Protein AF-A0A292S4A8-F1 (afdb_monomer_lite)

Secondary structure (DSSP, 8-state):
---HHHHHHHHHH-HHHHHHHHHH-SS-EE-TT-B-TT-B-TT---TTEE-TT-B-TT-B-TT--

Foldseek 3Di:
DDDLVVLLVCQQPPQPVNQVCQVVDDAAAENDLAECDCGARALHERVNYDHHNYDHHNYHHHNYD

Radius of gyration: 10.55 Å; chains: 1; bounding box: 26×24×20 Å

Structure (mmCIF, N/CA/C/O backbone):
data_AF-A0A292S4A8-F1
#
_entry.id   AF-A0A292S4A8-F1
#
loop_
_atom_site.group_PDB
_atom_site.id
_atom_site.type_symbol
_atom_site.label_atom_id
_atom_site.label_alt_id
_atom_site.label_comp_id
_atom_site.label_asym_id
_atom_site.label_entity_id
_atom_site.label_seq_id
_atom_site.pdbx_PDB_ins_code
_atom_site.Cartn_x
_atom_site.Cartn_y
_atom_site.Cartn_z
_atom_site.occupancy
_atom_site.B_iso_or_equiv
_atom_site.auth_seq_id
_atom_site.auth_comp_id
_atom_site.auth_asym_id
_atom_site.auth_atom_id
_atom_site.pdbx_PDB_model_num
ATOM 1 N N . MET A 1 1 ? 14.610 8.524 -1.429 1.00 79.06 1 MET A N 1
ATOM 2 C CA . MET A 1 1 ? 13.481 7.583 -1.478 1.00 79.06 1 MET A CA 1
ATOM 3 C C . MET A 1 1 ? 13.378 6.982 -0.097 1.00 79.06 1 MET A C 1
ATOM 5 O O . MET A 1 1 ? 14.406 6.544 0.416 1.00 79.06 1 MET A O 1
ATOM 9 N N . LEU A 1 2 ? 12.200 7.079 0.509 1.00 94.06 2 LEU A N 1
ATOM 10 C CA . LEU A 1 2 ? 11.912 6.472 1.804 1.00 94.06 2 LEU A CA 1
ATOM 11 C C . LEU A 1 2 ? 12.053 4.948 1.732 1.00 94.06 2 LEU A C 1
ATOM 13 O O . LEU A 1 2 ? 11.945 4.346 0.661 1.00 94.06 2 LEU A O 1
ATOM 17 N N . SER A 1 3 ? 12.314 4.327 2.873 1.00 96.94 3 SER A N 1
ATOM 18 C CA . SER A 1 3 ? 12.253 2.877 3.016 1.00 96.94 3 SER A CA 1
ATOM 19 C C . SER A 1 3 ? 10.812 2.367 2.913 1.00 96.94 3 SER A C 1
ATOM 21 O O . SER A 1 3 ? 9.847 3.117 3.068 1.00 96.94 3 SER A O 1
ATOM 23 N N . LYS A 1 4 ? 10.666 1.056 2.696 1.00 97.00 4 LYS A N 1
ATOM 24 C CA . LYS A 1 4 ? 9.365 0.375 2.698 1.00 97.00 4 LYS A CA 1
ATOM 25 C C . LYS A 1 4 ? 8.578 0.649 3.981 1.00 97.00 4 LYS A C 1
ATOM 27 O O . LYS A 1 4 ? 7.413 1.007 3.907 1.00 97.00 4 LYS A O 1
ATOM 32 N N . GLU A 1 5 ? 9.212 0.530 5.146 1.00 97.69 5 GLU A N 1
ATOM 33 C CA . GLU A 1 5 ? 8.547 0.743 6.439 1.00 97.69 5 GLU A CA 1
ATOM 34 C C . GLU A 1 5 ? 8.086 2.197 6.622 1.00 97.69 5 GLU A C 1
ATOM 36 O O . GLU A 1 5 ? 6.971 2.439 7.079 1.00 97.69 5 GLU A O 1
ATOM 41 N N . GLU A 1 6 ? 8.896 3.169 6.194 1.00 98.25 6 GLU A N 1
ATOM 42 C CA . GLU A 1 6 ? 8.519 4.587 6.217 1.00 98.25 6 GLU A CA 1
ATOM 43 C C . GLU A 1 6 ? 7.338 4.881 5.280 1.00 98.25 6 GLU A C 1
ATOM 45 O O . GLU A 1 6 ? 6.426 5.611 5.662 1.00 98.25 6 GLU A O 1
ATOM 50 N N . LEU A 1 7 ? 7.304 4.277 4.087 1.00 97.81 7 LEU A N 1
ATOM 51 C CA . LEU A 1 7 ? 6.173 4.407 3.162 1.00 97.81 7 LEU A CA 1
ATOM 52 C C . LEU A 1 7 ? 4.894 3.783 3.725 1.00 97.81 7 LEU A C 1
ATOM 54 O O . LEU A 1 7 ? 3.829 4.385 3.627 1.00 97.81 7 LEU A O 1
ATOM 58 N N . VAL A 1 8 ? 4.987 2.604 4.345 1.00 97.75 8 VAL A N 1
ATOM 59 C CA . VAL A 1 8 ? 3.838 1.953 4.994 1.00 97.75 8 VAL A CA 1
ATOM 60 C C . VAL A 1 8 ? 3.309 2.802 6.147 1.00 97.75 8 VAL A C 1
ATOM 62 O O . VAL A 1 8 ? 2.097 2.950 6.290 1.00 97.75 8 VAL A O 1
ATOM 65 N N . ASN A 1 9 ? 4.197 3.411 6.933 1.00 97.75 9 ASN A N 1
ATOM 66 C CA . ASN A 1 9 ? 3.799 4.330 7.994 1.00 97.75 9 ASN A CA 1
ATOM 67 C C . ASN A 1 9 ? 3.064 5.555 7.427 1.00 97.75 9 ASN A C 1
ATOM 69 O O . ASN A 1 9 ? 1.993 5.907 7.922 1.00 97.75 9 ASN A O 1
ATOM 73 N N . LEU A 1 10 ? 3.573 6.158 6.346 1.00 97.94 10 LEU A N 1
ATOM 74 C CA . LEU A 1 10 ? 2.879 7.261 5.674 1.00 97.94 10 LEU A CA 1
ATOM 75 C C . LEU A 1 10 ? 1.504 6.839 5.157 1.00 97.94 10 LEU A C 1
ATOM 77 O O . LEU A 1 10 ? 0.534 7.545 5.402 1.00 97.94 10 LEU A O 1
ATOM 81 N N . ALA A 1 11 ? 1.381 5.663 4.538 1.00 96.94 11 ALA A N 1
ATOM 82 C CA . ALA A 1 11 ? 0.085 5.150 4.094 1.00 96.94 11 ALA A CA 1
ATOM 83 C C . ALA A 1 11 ? -0.933 5.020 5.244 1.00 96.94 11 ALA A C 1
ATOM 85 O O . ALA A 1 11 ? -2.129 5.034 4.999 1.00 96.94 11 ALA A O 1
ATOM 86 N N . GLN A 1 12 ? -0.491 4.909 6.499 1.00 94.88 12 GLN A N 1
ATOM 87 C CA . GLN A 1 12 ? -1.371 4.802 7.668 1.00 94.88 12 GLN A CA 1
ATOM 88 C C . GLN A 1 12 ? -1.595 6.129 8.406 1.00 94.88 12 GLN A C 1
ATOM 90 O O . GLN A 1 12 ? -2.520 6.225 9.214 1.00 94.88 12 GLN A O 1
ATOM 95 N N . THR A 1 13 ? -0.749 7.137 8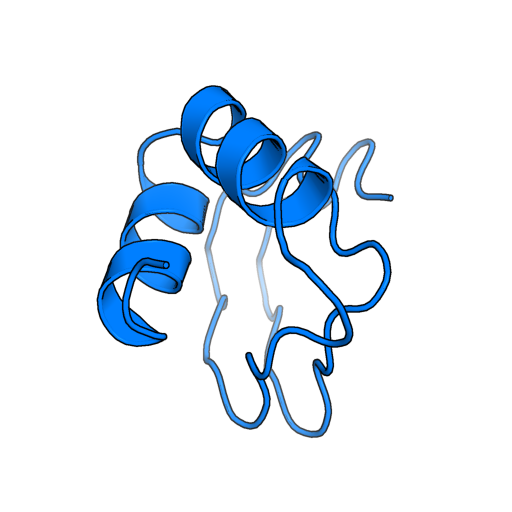.180 1.00 96.81 13 THR A N 1
ATOM 96 C CA . THR A 1 13 ? -0.726 8.372 8.986 1.00 96.81 13 THR A CA 1
ATOM 97 C C . THR A 1 13 ? -0.922 9.648 8.175 1.00 96.81 13 THR A C 1
ATOM 99 O O . THR A 1 13 ? -1.472 10.614 8.703 1.00 96.81 13 THR A O 1
ATOM 102 N N . ASP A 1 14 ? -0.508 9.660 6.908 1.00 97.88 14 ASP A N 1
ATOM 103 C CA . ASP A 1 14 ? -0.560 10.811 6.011 1.00 97.88 14 ASP A CA 1
ATOM 104 C C . ASP A 1 14 ? -0.590 10.356 4.537 1.00 97.88 14 ASP A C 1
ATOM 106 O O . ASP A 1 14 ? 0.439 10.183 3.874 1.00 97.88 14 ASP A O 1
ATOM 110 N N . ILE A 1 15 ? -1.810 10.189 4.016 1.00 97.62 15 ILE A N 1
ATOM 111 C CA . ILE A 1 15 ? -2.067 9.786 2.627 1.00 97.62 15 ILE A CA 1
ATOM 112 C C . ILE A 1 15 ? -1.541 10.813 1.618 1.00 97.62 15 ILE A C 1
ATOM 114 O O . ILE A 1 15 ? -1.123 10.438 0.522 1.00 97.62 15 ILE A O 1
ATOM 118 N N . GLU A 1 16 ? -1.525 12.104 1.957 1.00 98.25 16 GLU A N 1
ATOM 119 C CA . GLU A 1 16 ? -1.041 13.141 1.042 1.00 98.25 16 GLU A CA 1
ATOM 120 C C . GLU A 1 16 ? 0.473 13.017 0.835 1.00 98.25 16 GLU A C 1
ATOM 122 O O . GLU A 1 16 ? 0.955 13.016 -0.308 1.00 98.25 16 GLU A O 1
ATOM 127 N N . SER A 1 17 ? 1.213 12.836 1.930 1.00 98.19 17 SER A N 1
ATOM 128 C CA . SER A 1 17 ? 2.653 12.577 1.886 1.00 98.19 17 SER A CA 1
ATOM 129 C C . SER A 1 17 ? 2.967 11.236 1.220 1.00 98.19 17 SER A C 1
ATOM 131 O O . SER A 1 17 ? 3.843 11.187 0.355 1.00 98.19 17 SER A O 1
ATOM 133 N N . PHE A 1 18 ? 2.219 10.169 1.536 1.00 98.12 18 PHE A N 1
ATOM 134 C CA . PHE A 1 18 ? 2.360 8.870 0.865 1.00 98.12 18 PHE A CA 1
ATOM 135 C C . PHE A 1 18 ? 2.214 9.008 -0.656 1.00 98.12 18 PHE A C 1
ATOM 137 O O . PHE A 1 18 ? 3.115 8.641 -1.410 1.00 98.12 18 PHE A O 1
ATOM 144 N N . ASN A 1 19 ? 1.125 9.629 -1.112 1.00 97.94 19 ASN A N 1
ATOM 145 C CA . ASN A 1 19 ? 0.853 9.830 -2.532 1.00 97.94 19 ASN A CA 1
ATOM 146 C C . ASN A 1 19 ? 1.931 10.682 -3.215 1.00 97.94 19 ASN A C 1
ATOM 148 O O . ASN 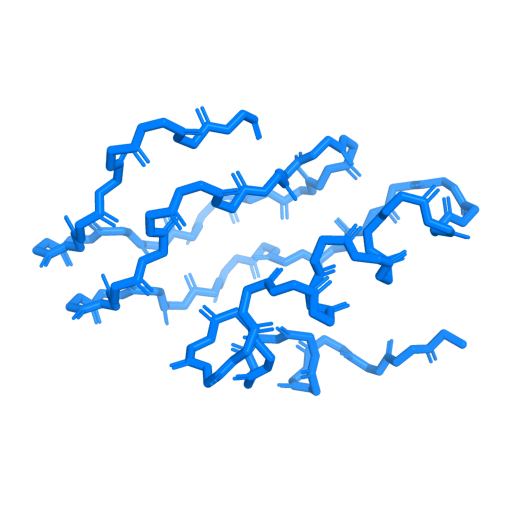A 1 19 ? 2.274 10.448 -4.374 1.00 97.94 19 ASN A O 1
ATOM 152 N N . THR A 1 20 ? 2.473 11.683 -2.519 1.00 97.88 20 THR A N 1
ATOM 153 C CA . THR A 1 20 ? 3.567 12.512 -3.041 1.00 97.88 20 THR A CA 1
ATOM 154 C C . THR A 1 20 ? 4.828 11.684 -3.279 1.00 97.88 20 THR A C 1
ATOM 156 O O . THR A 1 20 ? 5.440 11.794 -4.344 1.00 97.88 20 THR A O 1
ATOM 159 N N . GLU A 1 21 ? 5.190 10.815 -2.338 1.00 97.56 21 GLU A N 1
ATOM 160 C CA . GLU A 1 21 ? 6.352 9.934 -2.475 1.00 97.56 21 GLU A CA 1
ATOM 161 C C . GLU A 1 21 ? 6.157 8.886 -3.576 1.00 97.56 21 GLU A C 1
ATOM 163 O O . GLU A 1 21 ? 7.066 8.690 -4.384 1.00 97.56 21 GLU A O 1
ATOM 168 N N . ILE A 1 22 ? 4.967 8.279 -3.680 1.00 97.12 22 ILE A N 1
ATOM 169 C CA . ILE A 1 22 ? 4.661 7.316 -4.751 1.00 97.12 22 ILE A CA 1
ATOM 170 C C . ILE A 1 22 ? 4.744 7.972 -6.135 1.00 97.12 22 ILE A C 1
ATOM 172 O O . ILE A 1 22 ? 5.384 7.427 -7.032 1.00 97.12 22 ILE A O 1
ATOM 176 N N . ARG A 1 23 ? 4.182 9.173 -6.326 1.00 95.88 23 ARG A N 1
ATOM 177 C CA . ARG A 1 23 ? 4.257 9.884 -7.621 1.00 95.88 23 ARG A CA 1
ATOM 178 C C . ARG A 1 23 ? 5.677 10.293 -8.008 1.00 95.88 23 ARG A C 1
ATOM 180 O O . ARG A 1 23 ? 5.988 10.358 -9.195 1.00 95.88 23 ARG A O 1
ATOM 187 N N . ASN A 1 24 ? 6.519 10.590 -7.020 1.00 95.69 24 ASN A N 1
ATOM 188 C CA . ASN A 1 24 ? 7.914 10.979 -7.231 1.00 95.69 24 ASN A CA 1
ATOM 189 C C . ASN A 1 24 ? 8.864 9.776 -7.334 1.00 95.69 24 ASN A C 1
ATOM 191 O O . ASN A 1 24 ? 10.052 9.956 -7.627 1.00 95.69 24 ASN A O 1
ATOM 195 N N . ALA A 1 25 ? 8.380 8.557 -7.082 1.00 94.50 25 ALA A N 1
ATOM 196 C CA . ALA A 1 25 ? 9.191 7.357 -7.167 1.00 94.50 25 ALA A CA 1
ATOM 197 C C . ALA A 1 25 ? 9.661 7.121 -8.610 1.00 94.50 25 ALA A C 1
ATOM 199 O O . ALA A 1 25 ? 8.880 7.039 -9.557 1.00 94.50 25 ALA A O 1
ATOM 200 N N . ASN A 1 26 ? 10.975 6.978 -8.781 1.00 90.38 26 ASN A N 1
ATOM 201 C CA . ASN A 1 26 ? 11.551 6.583 -10.059 1.00 90.38 26 ASN A CA 1
ATOM 202 C C . ASN A 1 26 ? 11.473 5.057 -10.195 1.00 90.38 26 ASN A C 1
ATOM 204 O O . ASN A 1 26 ? 12.349 4.348 -9.699 1.00 90.38 26 ASN A O 1
ATOM 208 N N . GLY A 1 27 ? 10.446 4.563 -10.885 1.00 90.56 27 GLY A N 1
ATOM 209 C CA . GLY A 1 27 ? 10.249 3.135 -11.151 1.00 90.56 27 GLY A CA 1
ATO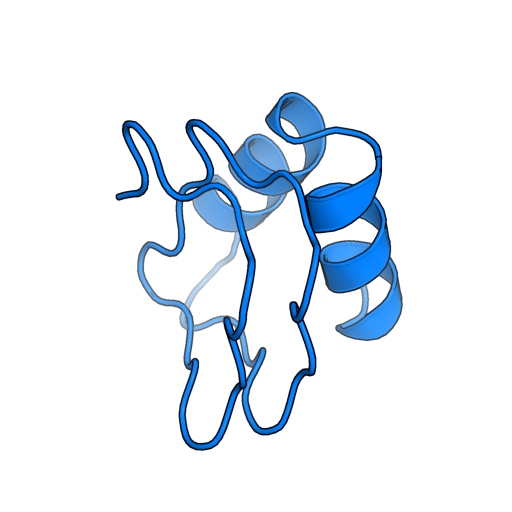M 210 C C . GLY A 1 27 ? 9.206 2.490 -10.241 1.0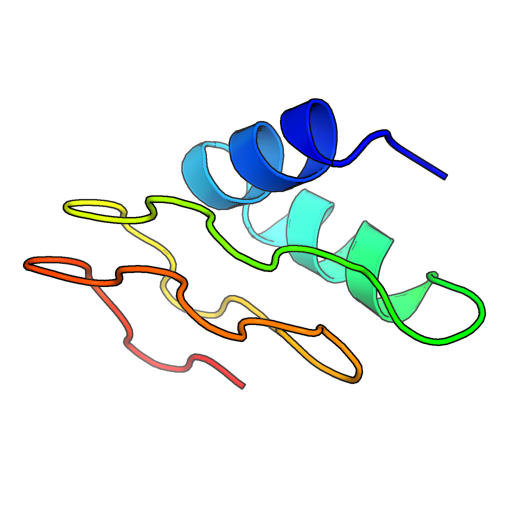0 90.56 27 GLY A C 1
ATOM 211 O O . GLY A 1 27 ? 8.311 3.165 -9.745 1.00 90.56 27 GLY A O 1
ATOM 212 N N . SER A 1 28 ? 9.302 1.169 -10.073 1.00 94.38 28 SER A N 1
ATOM 213 C CA . SER A 1 28 ? 8.371 0.409 -9.234 1.00 94.38 28 SER A CA 1
ATOM 214 C C . SER A 1 28 ? 8.731 0.544 -7.754 1.00 94.38 28 SER A C 1
ATOM 216 O O . SER A 1 28 ? 9.905 0.419 -7.404 1.00 94.38 28 SER A O 1
ATOM 218 N N . VAL A 1 29 ? 7.737 0.739 -6.888 1.00 97.44 29 VAL A N 1
ATOM 219 C CA . VAL A 1 29 ? 7.899 0.694 -5.423 1.00 97.44 29 VAL A CA 1
ATOM 220 C C . VAL A 1 29 ? 7.506 -0.693 -4.925 1.00 97.44 29 VAL A C 1
ATOM 222 O O . VAL A 1 29 ? 6.461 -1.202 -5.309 1.00 97.44 29 VAL A O 1
ATOM 225 N N . ASP A 1 30 ? 8.325 -1.307 -4.075 1.00 97.69 30 ASP A N 1
ATOM 226 C CA . ASP A 1 30 ? 8.028 -2.619 -3.493 1.00 97.69 30 ASP A CA 1
ATOM 227 C C . ASP A 1 30 ? 7.349 -2.477 -2.122 1.00 97.69 30 ASP A C 1
ATOM 229 O O . ASP A 1 30 ? 8.001 -2.161 -1.123 1.00 97.69 30 ASP A O 1
ATOM 233 N N . LEU A 1 31 ? 6.039 -2.737 -2.086 1.00 98.12 31 LEU A N 1
ATOM 234 C CA . LEU A 1 31 ? 5.239 -2.898 -0.871 1.00 98.12 31 LEU A CA 1
ATOM 235 C C . LEU A 1 31 ? 4.648 -4.319 -0.781 1.00 98.12 31 LEU A C 1
ATOM 237 O O . LEU A 1 31 ? 3.623 -4.511 -0.122 1.00 98.12 31 LEU A O 1
ATOM 241 N N . SER A 1 32 ? 5.280 -5.316 -1.411 1.00 98.44 32 SER A N 1
ATOM 242 C CA . SER A 1 32 ? 4.849 -6.722 -1.365 1.00 98.44 32 SER A CA 1
ATOM 243 C C . SER A 1 32 ? 4.842 -7.266 0.068 1.00 98.44 32 SER A C 1
ATOM 245 O O . SER A 1 32 ? 5.548 -6.749 0.929 1.00 98.44 32 SER A O 1
ATOM 247 N N . GLU A 1 33 ? 4.046 -8.290 0.369 1.00 98.50 33 GLU A N 1
ATOM 248 C CA . GLU A 1 33 ? 3.978 -8.920 1.705 1.00 98.50 33 GLU A CA 1
ATOM 249 C C . GLU A 1 33 ? 3.702 -7.929 2.859 1.00 98.50 33 GLU A C 1
ATOM 251 O O . GLU A 1 33 ? 4.103 -8.152 4.002 1.00 98.50 33 GLU A O 1
ATOM 256 N N . THR A 1 34 ? 3.038 -6.807 2.571 1.00 98.31 34 THR A N 1
ATOM 257 C CA . THR A 1 34 ? 2.715 -5.786 3.575 1.00 98.31 34 THR A CA 1
ATOM 258 C C . THR A 1 34 ? 1.312 -6.001 4.120 1.00 98.31 34 THR A C 1
ATOM 260 O O . THR A 1 34 ? 0.368 -6.242 3.368 1.00 98.31 34 THR A O 1
ATOM 263 N N . ASP A 1 35 ? 1.154 -5.867 5.432 1.00 97.81 35 ASP A N 1
ATOM 264 C CA . ASP A 1 35 ? -0.152 -5.909 6.074 1.00 97.81 35 ASP A CA 1
ATOM 265 C C . ASP A 1 35 ? -0.740 -4.496 6.237 1.00 97.81 35 ASP A C 1
ATOM 267 O O . ASP A 1 35 ? -0.317 -3.728 7.101 1.00 97.81 35 ASP A O 1
ATOM 271 N N . PHE A 1 36 ? -1.722 -4.155 5.399 1.00 97.62 36 PHE A N 1
ATOM 272 C CA . PHE A 1 36 ? -2.564 -2.959 5.524 1.00 97.62 36 PHE A CA 1
ATOM 273 C C . PHE A 1 36 ? -3.920 -3.278 6.176 1.00 97.62 36 PHE A C 1
ATOM 275 O O . PHE A 1 36 ? -4.881 -2.519 6.015 1.00 97.62 36 PHE A O 1
ATOM 282 N N . SER A 1 37 ? -4.049 -4.404 6.887 1.00 97.44 37 SER A N 1
ATOM 283 C CA . SER A 1 37 ? -5.333 -4.789 7.473 1.00 97.44 37 SER A CA 1
ATOM 284 C C . SER A 1 37 ? -5.815 -3.762 8.502 1.00 97.44 37 SER A C 1
ATOM 286 O O . SER A 1 37 ? -5.051 -3.285 9.342 1.00 97.44 37 SER A O 1
ATOM 288 N N . GLY A 1 38 ? -7.093 -3.396 8.425 1.00 97.44 38 GLY A N 1
ATOM 289 C CA . GLY A 1 38 ? -7.711 -2.370 9.267 1.00 97.44 38 GLY A CA 1
ATOM 290 C C . GLY A 1 38 ? -7.278 -0.930 8.962 1.00 97.44 38 GLY A C 1
ATOM 291 O O . GLY A 1 38 ? -7.756 -0.008 9.626 1.00 97.44 38 GLY A O 1
ATOM 292 N N . ALA A 1 39 ? -6.393 -0.702 7.984 1.00 96.88 39 ALA A N 1
ATOM 293 C CA . ALA A 1 39 ? -5.916 0.637 7.660 1.00 96.88 39 ALA A CA 1
ATOM 294 C C . ALA A 1 39 ? -7.019 1.494 7.014 1.00 96.88 39 ALA A C 1
ATOM 296 O O . ALA A 1 39 ? -7.868 0.996 6.270 1.00 96.88 39 ALA A O 1
ATOM 297 N N . ASN A 1 40 ? -6.989 2.803 7.270 1.00 96.56 40 ASN A N 1
ATOM 298 C CA . ASN A 1 40 ? -7.741 3.763 6.470 1.00 96.56 40 ASN A CA 1
ATOM 299 C C . ASN A 1 40 ? -6.817 4.332 5.394 1.00 96.56 40 ASN A C 1
ATOM 301 O O . ASN A 1 40 ? -5.976 5.171 5.703 1.00 96.56 40 ASN A O 1
ATOM 305 N N . ILE A 1 41 ? -6.975 3.858 4.159 1.00 96.75 41 ILE A N 1
ATOM 306 C CA . ILE A 1 41 ? -6.168 4.283 3.011 1.00 96.75 41 ILE A CA 1
ATOM 307 C C . ILE A 1 41 ? -7.032 4.913 1.916 1.00 96.75 41 ILE A C 1
ATOM 309 O O . ILE A 1 41 ? -6.749 4.788 0.727 1.00 96.75 41 ILE A O 1
ATOM 313 N N . GLU A 1 42 ? -8.100 5.599 2.326 1.00 96.75 42 GLU 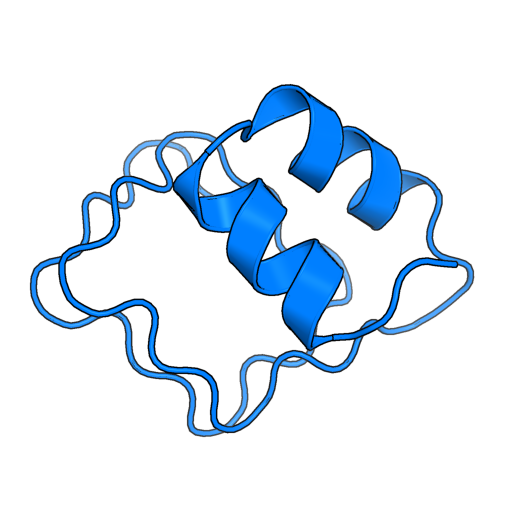A N 1
ATOM 314 C CA . GLU A 1 42 ? -8.962 6.369 1.432 1.00 96.75 42 GLU A CA 1
ATOM 315 C C . GLU A 1 42 ? -8.143 7.357 0.584 1.00 96.75 42 GLU A C 1
ATOM 317 O O . GLU A 1 42 ? -7.364 8.154 1.106 1.00 96.75 42 GLU A O 1
ATOM 322 N N . GLY A 1 43 ? -8.304 7.285 -0.740 1.00 97.31 43 GLY A N 1
ATOM 323 C CA . GLY A 1 43 ? -7.598 8.140 -1.696 1.00 97.31 43 GLY A CA 1
ATOM 324 C C . GLY A 1 43 ? -6.109 7.824 -1.896 1.00 97.31 43 GLY A C 1
ATOM 325 O O . GLY A 1 43 ? -5.413 8.610 -2.548 1.00 97.31 43 GLY A O 1
ATOM 326 N N . ALA A 1 44 ? -5.595 6.716 -1.351 1.00 98.06 44 ALA A N 1
ATOM 327 C CA . ALA A 1 44 ? -4.219 6.285 -1.594 1.00 98.06 44 ALA A CA 1
ATOM 328 C C . ALA A 1 44 ? -3.986 5.942 -3.075 1.00 98.06 44 ALA A C 1
ATOM 330 O O . ALA A 1 44 ? -4.837 5.349 -3.738 1.00 98.06 44 ALA A O 1
ATOM 331 N N . GLU A 1 45 ? -2.813 6.294 -3.590 1.00 97.62 45 GLU A N 1
ATOM 332 C CA . GLU A 1 45 ? -2.377 5.978 -4.946 1.00 97.62 45 GLU A CA 1
ATOM 333 C C . GLU A 1 45 ? -1.239 4.956 -4.889 1.00 97.62 45 GLU A C 1
ATOM 335 O O . GLU A 1 45 ? -0.159 5.239 -4.376 1.00 97.62 45 GLU A O 1
ATOM 340 N N . PHE A 1 46 ? -1.472 3.774 -5.454 1.00 96.69 46 PHE A N 1
ATOM 341 C CA . PHE A 1 46 ? -0.523 2.665 -5.562 1.00 96.69 46 PHE A CA 1
ATOM 342 C C . PHE A 1 46 ? -0.038 2.483 -7.013 1.00 96.69 46 PHE A C 1
ATOM 344 O O . PHE A 1 46 ? 0.172 1.372 -7.506 1.00 96.69 46 PHE A O 1
ATOM 351 N N . ILE A 1 47 ? 0.168 3.597 -7.721 1.00 95.00 47 ILE A N 1
ATOM 352 C CA . ILE A 1 47 ? 0.612 3.604 -9.120 1.00 95.00 47 ILE A CA 1
ATOM 353 C C . ILE A 1 47 ? 2.057 3.099 -9.204 1.00 95.00 47 ILE A C 1
ATOM 355 O O . ILE A 1 47 ? 2.954 3.665 -8.587 1.00 95.00 47 ILE A O 1
ATOM 359 N N . ASN A 1 48 ? 2.290 2.062 -10.016 1.00 95.31 48 ASN A N 1
ATOM 360 C CA . ASN A 1 48 ? 3.581 1.366 -10.115 1.00 95.31 48 ASN A CA 1
ATOM 361 C C . ASN A 1 48 ? 4.076 0.810 -8.765 1.00 95.31 48 ASN A C 1
ATOM 363 O O . ASN A 1 48 ? 5.278 0.781 -8.505 1.00 95.31 48 ASN A O 1
ATOM 367 N N . VAL A 1 49 ? 3.164 0.369 -7.898 1.00 97.56 49 VAL A N 1
ATOM 368 C CA . VAL A 1 49 ? 3.512 -0.290 -6.636 1.00 97.56 49 VAL A CA 1
ATOM 369 C C . VAL A 1 49 ? 3.282 -1.795 -6.754 1.00 97.56 49 VAL A C 1
ATOM 371 O O . VAL A 1 49 ? 2.221 -2.237 -7.194 1.00 97.56 49 VAL A O 1
ATOM 374 N N . ASP A 1 50 ? 4.267 -2.590 -6.345 1.00 98.31 50 ASP A N 1
ATOM 375 C CA . ASP A 1 50 ? 4.094 -4.024 -6.144 1.00 98.31 50 ASP A CA 1
ATOM 376 C C . ASP A 1 50 ? 3.412 -4.268 -4.795 1.00 98.31 50 ASP A C 1
ATOM 378 O O . ASP A 1 50 ? 3.938 -3.907 -3.743 1.00 98.31 50 ASP A O 1
ATOM 382 N N . LEU A 1 51 ? 2.226 -4.871 -4.844 1.00 98.06 51 LEU A N 1
ATOM 383 C CA . LEU A 1 51 ? 1.408 -5.254 -3.691 1.00 98.06 51 LEU A CA 1
ATOM 384 C C . LEU A 1 51 ? 1.221 -6.777 -3.611 1.00 98.06 51 LEU A C 1
ATOM 386 O O . LEU A 1 51 ? 0.281 -7.265 -2.978 1.00 98.06 51 LEU A O 1
ATOM 390 N N . THR A 1 52 ? 2.077 -7.548 -4.287 1.00 98.44 52 THR A N 1
ATOM 391 C CA . THR A 1 52 ? 2.012 -9.013 -4.288 1.00 98.44 52 THR A CA 1
ATOM 392 C C . THR A 1 52 ? 2.026 -9.539 -2.857 1.00 98.44 52 THR A C 1
ATOM 394 O O . THR A 1 52 ? 2.876 -9.165 -2.057 1.00 98.44 52 THR A O 1
ATOM 397 N N . SER A 1 53 ? 1.079 -10.420 -2.527 1.00 98.38 53 SER A N 1
ATOM 398 C CA . SER A 1 53 ? 0.929 -11.014 -1.188 1.00 98.38 53 SER A CA 1
ATOM 399 C C . SER A 1 53 ? 0.639 -10.025 -0.045 1.00 98.38 53 SER A C 1
ATOM 401 O O . SER A 1 53 ? 0.740 -10.411 1.118 1.00 98.38 53 SER A O 1
ATOM 403 N N . SER A 1 54 ? 0.257 -8.781 -0.339 1.00 98.25 54 SER A N 1
ATOM 404 C CA . SER A 1 54 ? -0.157 -7.812 0.683 1.00 98.25 54 SER A CA 1
ATOM 405 C C . SER A 1 54 ? -1.612 -8.024 1.113 1.00 98.25 54 SER A C 1
ATOM 407 O O . SER A 1 54 ? -2.456 -8.454 0.320 1.00 98.25 54 SER A O 1
ATOM 409 N N . SER A 1 55 ? -1.916 -7.727 2.377 1.00 97.94 55 SER A N 1
ATOM 410 C CA . SER A 1 55 ? -3.266 -7.844 2.943 1.00 97.94 55 SER A CA 1
ATOM 411 C C . SER A 1 55 ? -3.929 -6.479 3.073 1.00 97.94 55 SER A C 1
ATOM 413 O O . SER A 1 55 ? -3.306 -5.523 3.517 1.00 97.94 55 SER A O 1
ATOM 415 N N . PHE A 1 56 ? -5.217 -6.420 2.742 1.00 97.75 56 PHE A N 1
ATOM 416 C CA . PHE A 1 56 ? -6.083 -5.247 2.901 1.00 97.75 56 PHE A CA 1
ATOM 417 C C . PHE A 1 56 ? -7.365 -5.601 3.674 1.00 97.75 56 PHE A C 1
ATOM 419 O O . PHE A 1 56 ? -8.400 -4.950 3.513 1.00 97.75 56 PHE A O 1
ATOM 426 N N . ALA A 1 57 ? -7.335 -6.675 4.470 1.00 98.12 57 ALA A N 1
ATOM 427 C CA . ALA A 1 57 ? -8.503 -7.136 5.217 1.00 98.12 57 ALA A CA 1
ATOM 428 C C . ALA A 1 57 ? -9.038 -6.026 6.134 1.00 98.12 57 ALA A C 1
ATOM 430 O O . ALA A 1 57 ? -8.266 -5.341 6.792 1.00 98.12 57 ALA A O 1
ATOM 431 N N . ASP A 1 58 ? -10.354 -5.818 6.162 1.00 97.44 58 ASP A N 1
ATOM 432 C CA . ASP A 1 58 ? -11.012 -4.795 6.992 1.00 97.44 58 ASP A CA 1
ATOM 433 C C . ASP A 1 58 ? -10.510 -3.344 6.788 1.00 97.44 58 ASP A C 1
ATOM 435 O O . ASP A 1 58 ? -10.758 -2.473 7.622 1.00 97.44 58 ASP A O 1
ATOM 439 N N . SER A 1 59 ? -9.809 -3.061 5.684 1.00 97.44 59 SER A N 1
ATOM 440 C CA . SER A 1 59 ? -9.341 -1.710 5.354 1.00 97.44 59 SER A CA 1
ATOM 441 C C . SER A 1 59 ? -10.426 -0.860 4.680 1.00 97.44 59 SER A C 1
ATOM 443 O O . SER A 1 59 ? -11.353 -1.374 4.045 1.00 97.44 59 SER A O 1
ATOM 445 N N . HIS A 1 60 ? -10.301 0.463 4.798 1.00 96.50 60 HIS A N 1
ATOM 446 C CA . HIS A 1 60 ? -11.149 1.420 4.085 1.00 96.50 60 HIS A CA 1
ATOM 447 C C . HIS A 1 60 ? -10.447 1.843 2.785 1.00 96.50 60 HIS A C 1
ATOM 449 O O . HIS A 1 60 ? -9.407 2.497 2.832 1.00 96.50 60 HIS A O 1
ATOM 455 N N . LEU A 1 61 ? -11.015 1.446 1.636 1.00 95.19 61 LEU A N 1
ATOM 456 C CA . LEU A 1 61 ? -10.404 1.553 0.295 1.00 95.19 61 LEU A CA 1
ATOM 457 C C . LEU A 1 61 ? -11.158 2.488 -0.668 1.00 95.19 61 LEU A C 1
ATOM 459 O O . LEU A 1 61 ? -11.136 2.300 -1.886 1.00 95.19 61 LEU A O 1
ATOM 463 N N . THR A 1 62 ? -11.882 3.477 -0.152 1.00 96.75 62 THR A N 1
ATOM 464 C CA . THR A 1 62 ? -12.626 4.417 -1.002 1.00 96.75 62 THR A CA 1
ATOM 465 C C . THR A 1 62 ? -11.654 5.264 -1.835 1.00 96.75 62 THR A C 1
ATOM 467 O O . THR A 1 62 ? -10.645 5.727 -1.321 1.00 96.75 62 THR A O 1
ATOM 470 N N . GLU A 1 63 ? -11.928 5.448 -3.131 1.00 95.38 63 GLU A N 1
ATOM 471 C CA . GLU A 1 63 ? -11.115 6.269 -4.058 1.00 95.38 63 GLU A CA 1
ATOM 472 C C . GLU A 1 63 ? -9.626 5.879 -4.209 1.00 95.38 63 GLU A C 1
ATOM 474 O O . GLU A 1 63 ? -8.826 6.676 -4.702 1.00 95.38 63 GLU A O 1
ATOM 479 N N . VAL A 1 64 ? -9.249 4.647 -3.854 1.00 95.44 64 VAL A N 1
ATOM 480 C CA . VAL A 1 64 ? -7.892 4.119 -4.084 1.00 95.44 64 VAL A CA 1
ATOM 481 C C . VAL A 1 64 ? -7.615 3.961 -5.586 1.00 95.44 64 VAL A C 1
ATOM 483 O O . VAL A 1 64 ? -8.496 3.522 -6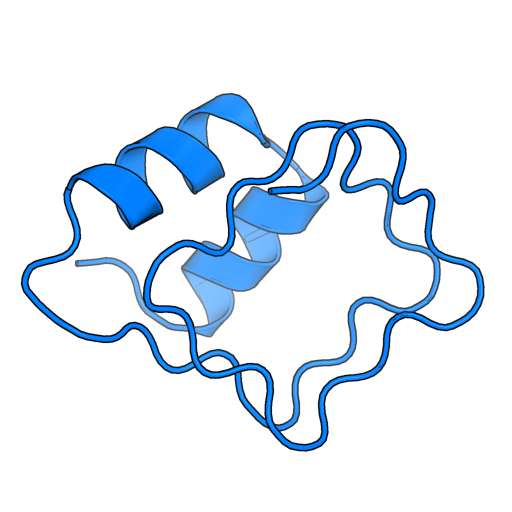.334 1.00 95.44 64 VAL A O 1
ATOM 486 N N . LYS A 1 65 ? -6.400 4.311 -6.027 1.00 92.56 65 LYS A N 1
ATOM 487 C CA . LYS A 1 65 ? -5.967 4.242 -7.437 1.00 92.56 65 LYS A CA 1
ATOM 488 C C . LYS A 1 65 ? -4.753 3.357 -7.651 1.00 92.56 65 LYS A C 1
ATOM 490 O O . LYS A 1 65 ? -3.830 3.421 -6.812 1.00 92.56 65 LYS A O 1
#

Sequence (65 aa):
MLSKEELVNLAQTDIESFNTEIRNANGSVDLSETDFSGANIEGAEFINVDLTSSSFADSHLTEVK

pLDDT: mean 96.62, std 2.77, range [79.06, 98.5]